Protein AF-A0A377AL73-F1 (afdb_monomer)

InterPro domains:
  IPR001633 EAL domain [PF00563] (3-56)
  IPR001633 EAL domain [PS50883] (1-69)
  IPR035919 EAL domain superfamily [G3DSA:3.20.20.450] (1-68)
  IPR035919 EAL domain superfamily [SSF141868] (4-63)

Sequence (69 aa):
MLRQSPEGRTLFSQLLHLMNRYCRGVIVEGVETPEEWRDVQNSPAFAAQGWFLSRPAPIETLNTAVLAL

Radius of gyration: 13.57 Å; Cα contacts (8 Å, |Δi|>4): 68; chains: 1; bounding box: 32×20×38 Å

Structure (mmCIF, N/CA/C/O backbone):
data_AF-A0A377AL73-F1
#
_entry.id   AF-A0A377AL73-F1
#
loop_
_atom_site.group_PDB
_atom_site.id
_atom_site.type_symbol
_atom_site.label_atom_id
_atom_site.label_alt_id
_atom_site.label_comp_id
_atom_site.label_asym_id
_atom_site.label_entity_id
_atom_site.label_seq_id
_atom_site.pdbx_PDB_ins_code
_atom_site.Cartn_x
_atom_site.Cartn_y
_atom_site.Cartn_z
_atom_site.occupancy
_atom_site.B_iso_or_equiv
_atom_site.auth_seq_id
_atom_site.auth_comp_id
_atom_site.auth_asym_id
_atom_site.auth_atom_id
_atom_site.pdbx_PDB_model_num
ATOM 1 N N . MET A 1 1 ? -1.105 11.023 9.303 1.00 62.50 1 MET A N 1
ATOM 2 C CA . MET A 1 1 ? -1.621 10.041 8.315 1.00 62.50 1 MET A CA 1
ATOM 3 C C . MET A 1 1 ? -2.475 9.005 9.041 1.00 62.50 1 MET A C 1
ATOM 5 O O . MET A 1 1 ? -2.202 8.762 10.212 1.00 62.50 1 MET A O 1
ATOM 9 N N . LEU A 1 2 ? -3.489 8.413 8.390 1.00 75.94 2 LEU A N 1
ATOM 10 C CA . LEU A 1 2 ? -4.506 7.547 9.023 1.00 75.94 2 LEU A CA 1
ATOM 11 C C . LEU A 1 2 ? -3.930 6.434 9.909 1.00 75.94 2 LEU A C 1
ATOM 13 O O . LEU A 1 2 ? -4.611 5.986 10.803 1.00 75.94 2 LEU A O 1
ATOM 17 N N . ARG A 1 3 ? -2.686 5.989 9.730 1.00 79.44 3 ARG A N 1
ATOM 18 C CA . ARG A 1 3 ? -2.140 4.836 10.465 1.00 79.44 3 ARG A CA 1
ATOM 19 C C . ARG A 1 3 ? -1.215 5.175 11.642 1.00 79.44 3 ARG A C 1
ATOM 21 O O . ARG A 1 3 ? -0.654 4.276 12.270 1.00 79.44 3 ARG A O 1
ATOM 28 N N . GLN A 1 4 ? -1.091 6.462 11.974 1.00 83.75 4 GLN A N 1
ATOM 29 C CA . GLN A 1 4 ? -0.205 6.961 13.036 1.00 83.75 4 GLN A CA 1
ATOM 30 C C . GLN A 1 4 ? -0.773 6.820 14.457 1.00 83.75 4 GLN A C 1
ATOM 32 O O . GLN A 1 4 ? -0.015 6.940 15.414 1.00 83.75 4 GLN A O 1
ATOM 37 N N . SER A 1 5 ? -2.071 6.545 14.611 1.00 89.19 5 SER A N 1
ATOM 38 C CA . SER A 1 5 ? -2.704 6.310 15.915 1.00 89.19 5 SER A CA 1
ATOM 39 C C . SER A 1 5 ? -3.521 5.010 15.923 1.00 89.19 5 SER A C 1
ATOM 41 O O . SER A 1 5 ? -3.897 4.518 14.851 1.00 89.19 5 SER A O 1
ATOM 43 N N . PRO A 1 6 ? -3.824 4.443 17.106 1.00 88.00 6 PRO A N 1
ATOM 44 C CA . PRO A 1 6 ? -4.702 3.277 17.226 1.00 88.00 6 PRO A CA 1
ATOM 45 C C . PRO A 1 6 ? -6.092 3.490 16.602 1.00 88.00 6 PRO A C 1
ATOM 47 O O . PRO A 1 6 ? -6.604 2.620 15.892 1.00 88.00 6 PRO A O 1
ATOM 50 N N . GLU A 1 7 ? -6.688 4.665 16.813 1.00 92.62 7 GLU A N 1
ATOM 51 C CA . GLU A 1 7 ? -7.997 5.039 16.263 1.00 92.62 7 GLU A CA 1
ATOM 52 C C . GLU A 1 7 ? -7.938 5.088 14.741 1.00 92.62 7 GLU A C 1
ATOM 54 O O . GLU A 1 7 ? -8.808 4.561 14.049 1.00 92.62 7 GLU A O 1
ATOM 59 N N . GLY A 1 8 ? -6.868 5.671 14.211 1.00 91.62 8 GLY A N 1
ATOM 60 C CA . GLY A 1 8 ? -6.668 5.775 12.783 1.00 91.62 8 GLY A CA 1
ATOM 61 C C . GLY A 1 8 ? -6.467 4.411 12.103 1.00 91.62 8 GLY A C 1
ATOM 62 O O . GLY A 1 8 ? -7.038 4.170 11.039 1.00 91.62 8 GLY A O 1
ATOM 63 N N . ARG A 1 9 ? -5.731 3.476 12.724 1.00 87.00 9 ARG A N 1
ATOM 64 C CA . ARG A 1 9 ? -5.596 2.094 12.213 1.00 87.00 9 ARG A CA 1
ATOM 65 C C . ARG A 1 9 ? -6.932 1.351 12.203 1.00 87.00 9 ARG A C 1
ATOM 67 O O . ARG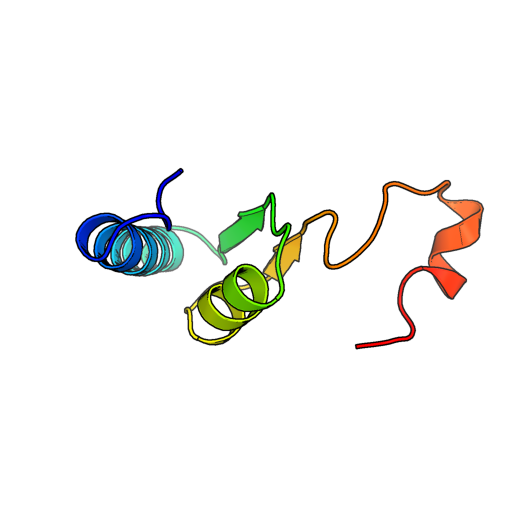 A 1 9 ? -7.219 0.608 11.265 1.00 87.00 9 ARG A O 1
ATOM 74 N N . THR A 1 10 ? -7.770 1.591 13.209 1.00 90.38 10 THR A N 1
ATOM 75 C CA . THR A 1 10 ? -9.135 1.050 13.253 1.00 90.38 10 THR A CA 1
ATOM 76 C C . THR A 1 10 ? -9.975 1.607 12.105 1.00 90.38 10 THR A C 1
ATOM 78 O O . THR A 1 10 ? -10.572 0.840 11.347 1.00 90.38 10 THR A O 1
ATOM 81 N N . LEU A 1 11 ? -9.958 2.931 11.921 1.00 92.75 11 LEU A N 1
ATOM 82 C CA . LEU A 1 11 ? -10.669 3.605 10.836 1.00 92.75 11 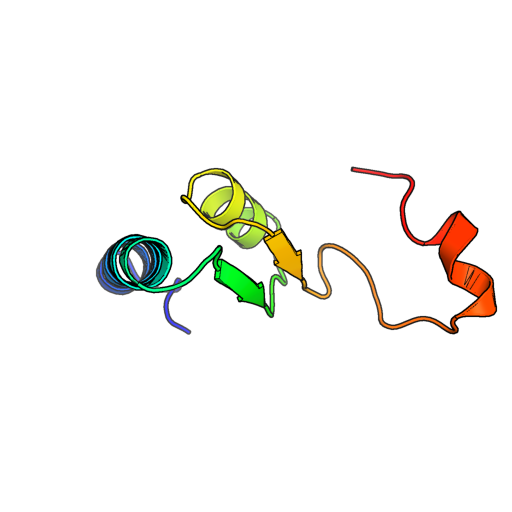LEU A CA 1
ATOM 83 C C . LEU A 1 11 ? -10.190 3.128 9.458 1.00 92.75 11 LEU A C 1
ATOM 85 O O . LEU A 1 11 ? -11.009 2.867 8.584 1.00 92.75 11 LEU A O 1
ATOM 89 N N . PHE A 1 12 ? -8.882 2.938 9.274 1.00 91.94 12 PHE A N 1
ATOM 90 C CA . PHE A 1 12 ? -8.306 2.377 8.051 1.00 91.94 12 PHE A CA 1
ATOM 91 C C . PHE A 1 12 ? -8.926 1.015 7.696 1.00 91.94 12 PHE A C 1
ATOM 93 O O . PHE A 1 12 ? -9.420 0.833 6.584 1.00 91.94 12 PHE A O 1
ATOM 100 N N . SER A 1 13 ? -8.987 0.084 8.653 1.00 89.44 13 SER A N 1
ATOM 101 C CA . SER A 1 13 ? -9.588 -1.240 8.429 1.00 89.44 13 SER A CA 1
ATOM 102 C C . SER A 1 13 ? -11.089 -1.168 8.110 1.00 89.44 13 SER A C 1
ATOM 104 O O . SER A 1 13 ? -11.583 -1.886 7.234 1.00 89.44 13 SER A O 1
ATOM 106 N N . GLN A 1 14 ? -11.821 -0.270 8.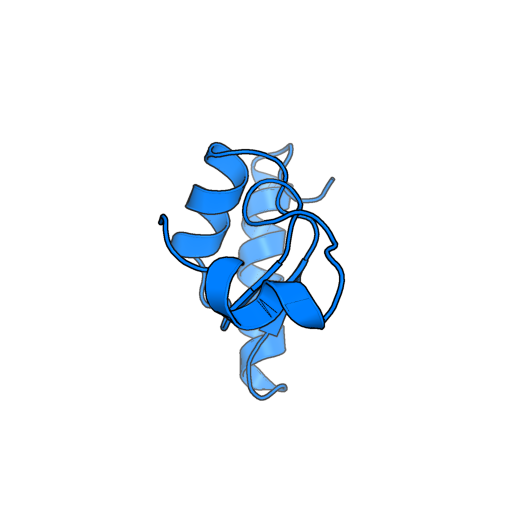777 1.00 93.00 14 GLN A N 1
ATOM 107 C CA . GLN A 1 14 ? -13.253 -0.056 8.539 1.00 93.00 14 GLN A CA 1
ATOM 108 C C . GLN A 1 14 ? -13.532 0.528 7.151 1.00 93.00 14 GLN A C 1
ATOM 110 O O . GLN A 1 14 ? -14.450 0.069 6.469 1.00 93.00 14 GLN A O 1
ATOM 115 N N . LEU A 1 15 ? -12.727 1.499 6.709 1.00 93.94 15 LEU A N 1
ATOM 116 C CA . LEU A 1 15 ? -12.829 2.081 5.370 1.00 93.94 15 LEU A CA 1
ATOM 117 C C . LEU A 1 15 ? -12.608 1.017 4.296 1.00 93.94 15 LEU A C 1
ATOM 119 O O . LEU A 1 15 ? -13.413 0.917 3.373 1.00 93.94 15 LEU A O 1
ATOM 123 N N . LEU A 1 16 ? -11.589 0.165 4.449 1.00 93.31 16 LEU A N 1
ATOM 124 C CA . LEU A 1 16 ? -11.342 -0.928 3.508 1.00 93.31 16 LEU A CA 1
ATOM 125 C C . LEU A 1 16 ? -12.497 -1.935 3.462 1.00 93.31 16 LEU A C 1
ATOM 127 O O . LEU A 1 16 ? -12.876 -2.368 2.377 1.00 93.31 16 LEU A O 1
ATOM 131 N N . HIS A 1 17 ? -13.099 -2.283 4.602 1.00 92.44 17 HIS A N 1
ATOM 132 C CA . HIS A 1 17 ? -14.289 -3.143 4.627 1.00 92.44 17 HIS A CA 1
ATOM 133 C C . HIS A 1 17 ? -15.480 -2.511 3.903 1.00 92.44 17 HIS A C 1
ATOM 135 O O . HIS A 1 17 ? -16.135 -3.167 3.092 1.00 92.44 17 HIS A O 1
ATOM 141 N N . LEU A 1 18 ? -15.759 -1.236 4.185 1.00 94.62 18 LEU A N 1
ATOM 142 C CA . LEU A 1 18 ? -16.856 -0.507 3.557 1.00 94.62 18 LEU A CA 1
ATOM 143 C C . LEU A 1 18 ? -16.652 -0.412 2.045 1.00 94.62 18 LEU A C 1
ATOM 145 O O . LEU A 1 18 ? -17.558 -0.718 1.275 1.00 94.62 18 LEU A O 1
ATOM 149 N N . MET A 1 19 ? -15.454 -0.021 1.619 1.00 95.38 19 MET A N 1
ATOM 150 C CA . MET A 1 19 ? -15.128 0.133 0.210 1.00 95.38 19 MET A CA 1
ATOM 151 C C . MET A 1 19 ? -15.161 -1.210 -0.516 1.00 95.38 19 MET A C 1
ATOM 153 O O . MET A 1 19 ? -15.793 -1.289 -1.557 1.00 95.38 19 MET A O 1
ATOM 157 N N . ASN A 1 20 ? -14.606 -2.292 0.037 1.00 92.31 20 ASN A N 1
ATOM 158 C CA . ASN A 1 20 ? -14.693 -3.621 -0.587 1.00 92.31 20 ASN A CA 1
ATOM 159 C C . ASN A 1 20 ? -16.130 -4.151 -0.718 1.00 92.31 20 ASN A C 1
ATOM 161 O O . ASN A 1 20 ? -16.399 -4.993 -1.571 1.00 92.31 20 ASN A O 1
ATOM 165 N N . ARG A 1 21 ? -17.074 -3.673 0.104 1.00 93.75 21 ARG A N 1
ATOM 166 C CA . ARG A 1 21 ? -18.493 -4.028 -0.043 1.00 93.75 21 ARG A CA 1
ATOM 167 C C . ARG A 1 21 ? -19.121 -3.407 -1.292 1.00 93.75 21 ARG A C 1
ATOM 169 O O . ARG A 1 21 ? -20.009 -4.016 -1.882 1.00 93.75 21 ARG A O 1
ATOM 176 N N . TYR A 1 22 ? -18.700 -2.200 -1.662 1.00 94.81 22 TYR A N 1
ATOM 177 C CA . TYR A 1 22 ? -19.315 -1.422 -2.743 1.00 94.81 22 TYR A CA 1
ATOM 178 C C . TYR A 1 22 ? -18.436 -1.297 -3.995 1.00 94.81 22 TYR A C 1
ATOM 180 O O . TYR A 1 22 ? -18.939 -0.971 -5.068 1.00 94.81 22 TYR A O 1
ATOM 188 N N . CYS A 1 23 ? -17.149 -1.609 -3.884 1.00 92.56 23 CYS A N 1
ATOM 189 C CA . CYS A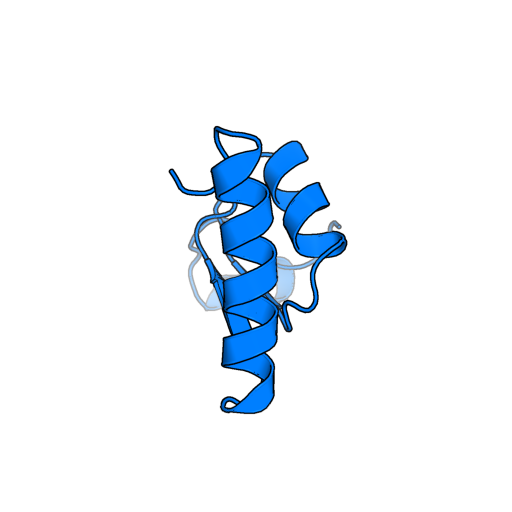 1 23 ? -16.148 -1.537 -4.938 1.00 92.56 23 CYS A CA 1
ATOM 190 C C . CYS A 1 23 ? -15.541 -2.923 -5.177 1.00 92.56 23 CYS A C 1
ATOM 192 O O . CYS A 1 23 ? -15.366 -3.718 -4.254 1.00 92.56 23 CYS A O 1
ATOM 194 N N . ARG A 1 24 ? -15.168 -3.211 -6.427 1.00 87.75 24 ARG A N 1
ATOM 195 C CA . ARG A 1 24 ? -14.454 -4.445 -6.779 1.00 87.75 24 ARG A CA 1
ATOM 196 C C . ARG A 1 24 ? -12.968 -4.300 -6.461 1.00 87.75 24 ARG A C 1
ATOM 198 O O . ARG A 1 24 ? -12.174 -4.001 -7.346 1.00 87.75 24 ARG A O 1
ATOM 205 N N . GLY A 1 25 ? -12.631 -4.532 -5.197 1.00 89.12 25 GLY A N 1
ATOM 206 C CA . GLY A 1 25 ? -11.268 -4.436 -4.692 1.00 89.12 25 GLY A CA 1
ATOM 207 C C . GLY A 1 25 ? -10.852 -2.998 -4.391 1.00 89.12 25 GLY A C 1
ATOM 208 O O . GLY A 1 25 ? -11.299 -2.042 -5.024 1.00 89.12 25 GLY A O 1
ATOM 209 N N . VAL A 1 26 ? -9.990 -2.856 -3.390 1.00 94.75 26 VAL A N 1
ATOM 210 C CA . VAL A 1 26 ? -9.441 -1.571 -2.952 1.00 94.75 26 VAL A CA 1
ATOM 211 C C . VAL A 1 26 ? -7.926 -1.643 -2.985 1.00 94.75 26 VAL A C 1
ATOM 213 O O . VAL A 1 26 ? -7.344 -2.594 -2.464 1.00 94.75 26 VAL A O 1
ATOM 216 N N . ILE A 1 27 ? -7.298 -0.640 -3.591 1.00 95.06 27 ILE A N 1
ATOM 217 C CA . ILE A 1 27 ? -5.843 -0.510 -3.639 1.00 95.06 27 ILE A CA 1
ATOM 218 C C . ILE A 1 27 ? -5.418 0.465 -2.546 1.00 95.06 27 ILE A C 1
ATOM 220 O O . ILE A 1 27 ? -5.968 1.561 -2.446 1.00 95.06 27 ILE A O 1
ATOM 224 N N . VAL A 1 28 ? -4.455 0.061 -1.719 1.00 94.69 28 VAL A N 1
ATOM 225 C CA . VAL A 1 28 ? -3.829 0.960 -0.743 1.00 94.69 28 VAL A CA 1
ATOM 226 C C . VAL A 1 28 ? -2.579 1.567 -1.367 1.00 94.69 28 VAL A C 1
ATOM 228 O O . VAL A 1 28 ? -1.626 0.854 -1.669 1.00 94.69 28 VAL A O 1
ATOM 231 N N . GLU A 1 29 ? -2.584 2.880 -1.557 1.00 94.56 29 GLU A N 1
ATOM 232 C CA . GLU A 1 29 ? -1.453 3.628 -2.110 1.00 94.56 29 GLU A CA 1
ATOM 233 C C . GLU A 1 29 ? -0.623 4.308 -1.013 1.00 94.56 29 GLU A C 1
ATOM 235 O O . GLU A 1 29 ? -1.107 4.546 0.098 1.00 94.56 29 GLU A O 1
ATOM 240 N N . GLY A 1 30 ? 0.628 4.644 -1.340 1.00 93.12 30 GLY A N 1
ATOM 241 C CA . GLY A 1 30 ? 1.531 5.369 -0.445 1.00 93.12 30 GLY A CA 1
ATOM 242 C C . GLY A 1 30 ? 2.117 4.532 0.696 1.00 93.12 3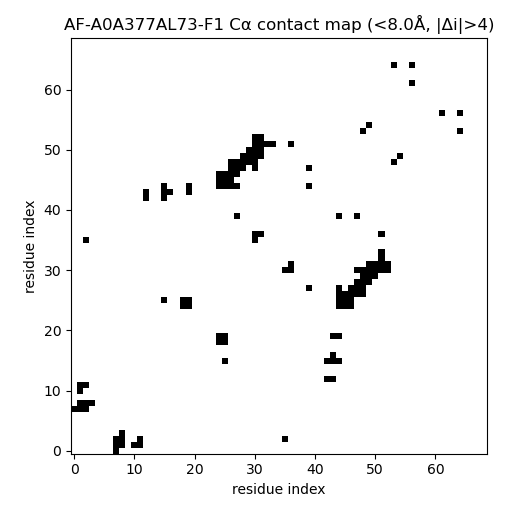0 GLY A C 1
ATOM 243 O O . GLY A 1 30 ? 2.288 5.049 1.791 1.00 93.12 30 GLY A O 1
ATOM 244 N N . VAL A 1 31 ? 2.413 3.246 0.472 1.00 93.56 31 VAL A N 1
ATOM 245 C CA . VAL A 1 31 ? 3.157 2.420 1.445 1.00 93.56 31 VAL A CA 1
ATOM 246 C C . VAL A 1 31 ? 4.642 2.810 1.452 1.00 93.56 31 VAL A C 1
ATOM 248 O O . VAL A 1 31 ? 5.344 2.631 0.452 1.00 93.56 31 VAL A O 1
ATOM 251 N N . GLU A 1 32 ? 5.140 3.317 2.576 1.00 94.06 32 GLU A N 1
ATOM 252 C CA . GLU A 1 32 ? 6.500 3.850 2.727 1.00 94.06 32 GLU A CA 1
ATOM 253 C C . GLU A 1 32 ? 7.367 3.065 3.722 1.00 94.06 32 GLU A C 1
ATOM 255 O O . GLU A 1 32 ? 8.593 3.092 3.591 1.00 94.06 32 GLU A O 1
ATOM 260 N N . THR A 1 33 ? 6.774 2.316 4.661 1.00 92.69 33 THR A N 1
ATOM 261 C CA . THR A 1 33 ? 7.533 1.555 5.678 1.00 92.69 33 THR A CA 1
ATOM 262 C C . THR A 1 33 ? 7.169 0.059 5.766 1.00 92.69 33 THR A C 1
ATOM 264 O O . THR A 1 33 ? 6.096 -0.355 5.318 1.00 92.69 33 THR A O 1
ATOM 267 N N . PRO A 1 34 ? 8.022 -0.786 6.386 1.00 93.31 34 PRO A N 1
ATOM 268 C CA . PRO A 1 34 ? 7.701 -2.192 6.650 1.00 93.31 34 PRO A CA 1
ATOM 269 C C . PRO A 1 34 ? 6.481 -2.392 7.557 1.00 93.31 34 PRO A C 1
ATOM 271 O O . PRO A 1 34 ? 5.685 -3.305 7.339 1.00 93.31 34 PRO A O 1
ATOM 274 N N . GLU A 1 35 ? 6.316 -1.550 8.579 1.00 91.62 35 GLU A N 1
ATOM 275 C CA . GLU A 1 35 ? 5.141 -1.565 9.459 1.00 91.62 35 GLU A CA 1
ATOM 276 C C . GLU A 1 35 ? 3.890 -1.225 8.654 1.00 91.62 35 GLU A C 1
ATOM 278 O O . GLU A 1 35 ? 2.826 -1.813 8.848 1.00 91.62 35 GLU A O 1
ATOM 283 N N . GLU A 1 36 ? 4.036 -0.303 7.702 1.00 91.94 36 GLU A N 1
ATOM 284 C CA . GLU A 1 36 ? 2.986 0.032 6.765 1.00 91.94 36 GLU A CA 1
ATOM 285 C C . GLU A 1 36 ? 2.591 -1.086 5.836 1.00 91.94 36 GLU A C 1
ATOM 287 O O . GLU A 1 36 ? 1.399 -1.360 5.674 1.00 91.94 36 GLU A O 1
ATOM 292 N N . TRP A 1 37 ? 3.578 -1.786 5.311 1.00 92.94 37 TRP A N 1
ATOM 293 C CA . TRP A 1 37 ? 3.326 -2.968 4.523 1.00 92.94 37 TRP A CA 1
ATOM 294 C C . TRP A 1 37 ? 2.625 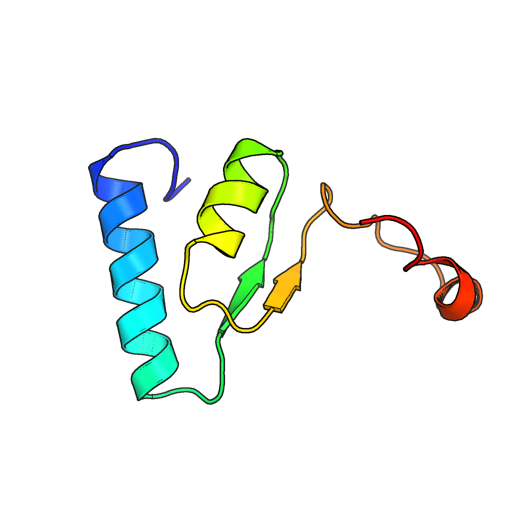-4.059 5.337 1.00 92.94 37 TRP A C 1
ATOM 296 O O . TRP A 1 37 ? 1.642 -4.636 4.874 1.00 92.94 37 TRP A O 1
ATOM 306 N N . ARG A 1 38 ? 3.053 -4.289 6.584 1.00 92.31 38 ARG A N 1
ATOM 307 C CA . ARG A 1 38 ? 2.450 -5.297 7.463 1.00 92.31 38 ARG A CA 1
ATOM 308 C C . ARG A 1 38 ? 0.971 -5.024 7.737 1.00 92.31 38 ARG A C 1
ATOM 310 O O . ARG A 1 38 ? 0.167 -5.952 7.690 1.00 92.31 38 ARG A O 1
ATOM 317 N N . ASP A 1 39 ? 0.604 -3.772 8.001 1.00 91.00 39 ASP A N 1
ATOM 318 C CA . ASP A 1 39 ? -0.797 -3.387 8.207 1.00 91.00 39 ASP A CA 1
ATOM 319 C C . ASP A 1 39 ? -1.646 -3.642 6.951 1.00 91.00 39 ASP A C 1
ATOM 321 O O . ASP A 1 39 ? -2.775 -4.120 7.061 1.00 91.00 39 ASP A O 1
ATOM 325 N N . VAL A 1 40 ? -1.105 -3.369 5.758 1.00 92.44 40 VAL A N 1
ATOM 326 C CA . VAL A 1 40 ? -1.793 -3.632 4.484 1.00 92.44 40 VAL A CA 1
ATOM 327 C C . VAL A 1 40 ? -1.956 -5.131 4.239 1.00 92.44 40 VAL A C 1
ATOM 329 O O . VAL A 1 40 ? -3.056 -5.560 3.893 1.00 92.44 40 VAL A O 1
ATOM 332 N N . GLN A 1 41 ? -0.916 -5.934 4.492 1.00 92.81 41 GLN A N 1
ATOM 333 C CA . GLN A 1 41 ? -0.978 -7.400 4.401 1.00 92.81 41 GLN A CA 1
ATOM 334 C C . GLN A 1 41 ? -2.043 -8.011 5.324 1.00 92.81 41 GLN A C 1
ATOM 336 O O . GLN A 1 41 ? -2.633 -9.033 4.987 1.00 92.81 41 GLN A O 1
ATOM 341 N N . ASN A 1 42 ? -2.303 -7.386 6.476 1.00 91.62 42 ASN A N 1
ATOM 342 C CA . ASN A 1 42 ? -3.305 -7.828 7.450 1.00 91.62 42 ASN A CA 1
ATOM 343 C C . ASN A 1 42 ? -4.716 -7.263 7.190 1.00 91.62 42 ASN A C 1
ATOM 3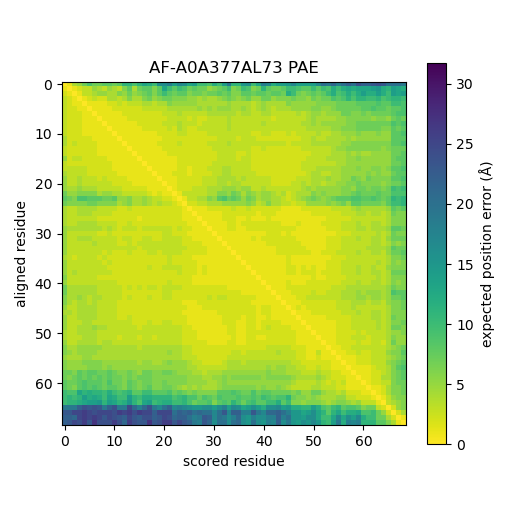45 O O . ASN A 1 42 ? -5.617 -7.434 8.013 1.00 91.62 42 ASN A O 1
ATOM 349 N N . SER A 1 43 ? -4.917 -6.556 6.080 1.00 91.12 43 SER A N 1
ATOM 350 C CA . SER A 1 43 ? -6.175 -5.896 5.727 1.00 91.12 43 SER A CA 1
ATOM 351 C C . SER A 1 43 ? -6.853 -6.588 4.536 1.00 91.12 43 SER A C 1
ATOM 353 O O . SER A 1 43 ? -6.204 -7.351 3.825 1.00 91.12 43 SER A O 1
ATOM 355 N N . PRO A 1 44 ? -8.137 -6.305 4.242 1.00 92.25 44 PRO A N 1
ATOM 356 C CA . PRO A 1 44 ? -8.794 -6.839 3.049 1.00 92.25 44 PRO A CA 1
ATOM 357 C C . PRO A 1 44 ? -8.428 -6.063 1.766 1.00 92.25 44 PRO A C 1
ATOM 359 O O . PRO A 1 44 ? -9.200 -6.061 0.809 1.00 92.25 44 PRO A O 1
ATOM 362 N N . ALA A 1 45 ? -7.306 -5.335 1.739 1.00 94.25 45 ALA A N 1
ATOM 363 C CA . ALA A 1 45 ? -6.848 -4.646 0.538 1.00 94.25 45 ALA A CA 1
ATOM 364 C C . ALA A 1 45 ? -6.595 -5.650 -0.597 1.00 94.25 45 ALA A C 1
ATOM 366 O O . ALA A 1 45 ? -6.032 -6.721 -0.392 1.00 94.25 45 ALA A O 1
ATOM 367 N N . PHE A 1 46 ? -7.013 -5.289 -1.806 1.00 95.12 46 PHE A N 1
ATOM 368 C CA . PHE A 1 46 ? -6.834 -6.121 -2.993 1.00 95.12 46 PHE A CA 1
ATOM 369 C C . PHE A 1 46 ? -5.405 -6.039 -3.534 1.00 95.12 46 PHE A C 1
ATOM 371 O O . PHE A 1 46 ? -4.832 -7.043 -3.947 1.00 95.12 46 PHE A O 1
ATOM 378 N N . ALA A 1 47 ? -4.832 -4.836 -3.536 1.00 94.25 47 ALA A N 1
ATOM 379 C CA . ALA A 1 47 ? -3.459 -4.589 -3.951 1.00 94.25 47 ALA A CA 1
ATOM 380 C C . ALA A 1 47 ? -2.873 -3.409 -3.171 1.00 94.25 47 ALA A C 1
ATOM 382 O O . ALA A 1 47 ? -3.588 -2.689 -2.467 1.00 94.25 47 ALA A O 1
ATOM 383 N N . ALA A 1 48 ? -1.569 -3.201 -3.320 1.00 94.62 48 ALA A N 1
ATOM 384 C CA . ALA A 1 48 ? -0.867 -2.097 -2.693 1.00 94.62 48 ALA A CA 1
ATOM 385 C C . ALA A 1 48 ? 0.149 -1.470 -3.644 1.00 94.62 48 ALA A C 1
ATOM 387 O O . ALA A 1 48 ? 0.732 -2.155 -4.484 1.00 94.62 48 ALA A O 1
ATOM 388 N N . GLN A 1 49 ? 0.375 -0.173 -3.475 1.00 94.75 49 GLN A N 1
ATOM 389 C CA . GLN A 1 49 ? 1.391 0.589 -4.185 1.00 94.75 49 GLN A CA 1
ATOM 390 C C . GLN A 1 49 ? 2.079 1.539 -3.205 1.00 94.75 49 GLN A C 1
ATOM 392 O O . GLN A 1 49 ? 1.479 2.041 -2.256 1.00 94.75 49 GLN A O 1
ATOM 397 N N . GLY A 1 50 ? 3.376 1.753 -3.394 1.00 93.69 50 GLY A N 1
ATOM 398 C CA . GLY A 1 50 ? 4.150 2.610 -2.512 1.00 93.69 50 GLY A CA 1
ATOM 399 C C . GLY A 1 50 ? 5.644 2.479 -2.745 1.00 93.69 50 GLY A C 1
ATOM 400 O O . GLY A 1 50 ? 6.113 1.483 -3.294 1.00 93.69 50 GLY A O 1
ATOM 401 N N . TRP A 1 51 ? 6.393 3.489 -2.315 1.00 93.06 51 TRP A N 1
ATOM 402 C CA . TRP A 1 51 ? 7.845 3.554 -2.483 1.00 93.06 51 TRP A CA 1
ATOM 403 C C . TRP A 1 51 ? 8.612 2.474 -1.730 1.00 93.06 51 TRP A C 1
ATOM 405 O O . TRP A 1 51 ? 9.727 2.149 -2.135 1.00 93.06 51 TRP A O 1
ATOM 415 N N . PHE A 1 52 ? 8.023 1.920 -0.669 1.00 92.00 52 PHE A N 1
ATOM 416 C CA . PHE A 1 52 ? 8.557 0.738 -0.002 1.00 92.00 52 PHE A CA 1
ATOM 417 C C . PHE A 1 52 ? 8.550 -0.492 -0.920 1.00 92.00 52 PHE A C 1
ATOM 419 O O . PHE A 1 52 ? 9.456 -1.314 -0.851 1.00 92.00 52 PHE A O 1
ATOM 426 N N . LEU A 1 53 ? 7.536 -0.605 -1.784 1.00 91.19 53 LEU A N 1
ATOM 427 C CA . LEU A 1 53 ? 7.328 -1.757 -2.660 1.00 91.19 53 LEU A CA 1
ATOM 428 C C . LEU A 1 53 ? 8.079 -1.608 -3.986 1.00 91.19 53 LEU A C 1
ATOM 430 O O . LEU A 1 53 ? 8.670 -2.567 -4.471 1.00 91.19 53 LEU A O 1
ATOM 434 N N . SER A 1 54 ? 8.043 -0.420 -4.595 1.00 90.75 54 SER A N 1
ATOM 435 C CA . SER A 1 54 ? 8.776 -0.124 -5.828 1.00 90.75 54 SER A CA 1
ATOM 436 C C . SER A 1 54 ? 8.850 1.382 -6.094 1.00 90.75 54 SER A C 1
ATOM 438 O O . SER A 1 54 ? 7.992 2.159 -5.663 1.00 90.75 54 SER A O 1
ATOM 440 N N . ARG A 1 55 ? 9.876 1.818 -6.832 1.00 90.31 55 ARG A N 1
ATOM 441 C CA . ARG A 1 55 ? 9.995 3.202 -7.317 1.00 90.31 55 ARG A CA 1
ATOM 442 C C . ARG A 1 55 ? 9.342 3.332 -8.695 1.00 90.31 55 ARG A C 1
ATOM 444 O O . ARG A 1 55 ? 9.376 2.373 -9.463 1.00 90.31 55 ARG A O 1
ATOM 451 N N . PRO A 1 56 ? 8.801 4.513 -9.052 1.00 90.62 56 PRO A N 1
ATOM 452 C CA . PRO A 1 56 ? 8.435 4.789 -10.436 1.00 90.62 56 PRO A CA 1
ATOM 453 C C . PRO A 1 56 ? 9.628 4.517 -11.357 1.00 90.62 56 PRO A C 1
ATOM 455 O O . PRO A 1 56 ? 10.730 5.003 -11.099 1.00 90.62 56 PRO A O 1
ATOM 458 N N . ALA A 1 57 ? 9.407 3.732 -12.407 1.00 89.06 57 ALA A N 1
ATOM 459 C CA . ALA A 1 57 ? 10.450 3.302 -13.327 1.00 89.06 57 ALA A CA 1
ATOM 460 C C . ALA A 1 57 ? 9.941 3.345 -14.781 1.00 89.06 57 ALA A C 1
ATOM 462 O O . ALA A 1 57 ? 8.728 3.264 -15.000 1.00 89.06 57 ALA A O 1
ATOM 463 N N . PRO A 1 58 ? 10.836 3.485 -15.778 1.00 92.19 58 PRO A N 1
ATOM 464 C CA . PRO A 1 58 ? 10.465 3.442 -17.192 1.00 92.19 58 PRO A CA 1
ATOM 465 C C . PRO A 1 58 ? 9.811 2.109 -17.575 1.00 92.19 58 PRO A C 1
ATOM 467 O O . PRO A 1 58 ? 10.164 1.060 -17.026 1.00 92.19 58 PRO A O 1
ATOM 470 N N . ILE A 1 59 ? 8.888 2.126 -18.540 1.00 91.12 59 ILE A N 1
ATOM 471 C CA . ILE A 1 59 ? 8.117 0.936 -18.941 1.00 91.12 59 ILE A CA 1
ATOM 472 C 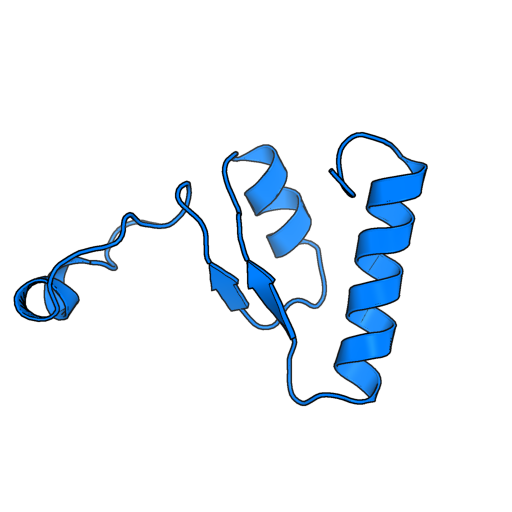C . ILE A 1 59 ? 9.006 -0.201 -19.463 1.00 91.12 59 ILE A C 1
ATOM 474 O O . ILE A 1 59 ? 8.693 -1.375 -19.282 1.00 91.12 59 ILE A O 1
ATOM 478 N N . GLU A 1 60 ? 10.160 0.135 -20.035 1.00 93.25 60 GLU A N 1
ATOM 479 C CA . GLU A 1 60 ? 11.167 -0.800 -20.540 1.00 93.25 60 GLU A CA 1
ATOM 480 C C . GLU A 1 60 ? 11.733 -1.693 -19.426 1.00 93.25 60 GLU A C 1
ATOM 482 O O . GLU A 1 60 ? 12.206 -2.797 -19.687 1.00 93.25 60 GLU A O 1
ATOM 487 N N . THR A 1 61 ? 11.655 -1.235 -18.172 1.00 88.12 61 THR A N 1
ATOM 488 C CA . THR A 1 61 ? 12.151 -1.957 -16.992 1.00 88.12 61 THR A CA 1
ATOM 489 C C . THR A 1 61 ? 11.097 -2.848 -16.332 1.00 88.12 61 THR A C 1
ATOM 491 O O . THR A 1 61 ? 11.409 -3.528 -15.354 1.00 88.12 61 THR A O 1
ATOM 494 N N . LEU A 1 62 ? 9.864 -2.899 -16.859 1.00 86.19 62 LEU A N 1
ATOM 495 C CA . LEU A 1 62 ? 8.742 -3.614 -16.239 1.00 86.19 62 LEU A CA 1
ATOM 496 C C . LEU A 1 62 ? 9.054 -5.093 -15.964 1.00 86.19 62 LEU A C 1
ATOM 498 O O . LEU A 1 62 ? 8.750 -5.590 -14.883 1.00 86.19 62 LEU A O 1
ATOM 502 N N . ASN A 1 63 ? 9.728 -5.772 -16.897 1.00 85.81 63 ASN A N 1
ATOM 503 C CA . ASN A 1 63 ? 10.099 -7.188 -16.759 1.00 85.81 63 ASN A CA 1
ATOM 504 C C . ASN A 1 63 ? 11.058 -7.458 -15.589 1.00 85.81 63 ASN A C 1
ATOM 506 O O . ASN A 1 63 ? 11.162 -8.588 -15.123 1.00 85.81 63 ASN A O 1
ATOM 510 N N . THR A 1 64 ? 11.766 -6.431 -15.124 1.00 80.62 64 THR A N 1
ATOM 511 C CA . THR A 1 64 ? 12.720 -6.506 -14.011 1.00 80.62 64 THR A CA 1
ATOM 512 C C . THR A 1 64 ? 12.232 -5.776 -12.760 1.00 80.62 64 THR A C 1
ATOM 514 O O . THR A 1 64 ? 12.886 -5.844 -11.725 1.00 80.62 64 THR A O 1
ATOM 517 N N . ALA A 1 65 ? 11.097 -5.075 -12.837 1.00 74.62 65 ALA A N 1
ATOM 518 C CA . ALA A 1 65 ? 10.596 -4.216 -11.767 1.00 74.62 65 ALA A CA 1
ATOM 519 C C . ALA A 1 65 ? 9.994 -4.994 -10.584 1.00 74.62 65 ALA A C 1
ATOM 521 O O . ALA A 1 65 ? 9.861 -4.437 -9.496 1.00 74.62 65 ALA A O 1
ATOM 522 N N . VAL A 1 66 ? 9.630 -6.267 -10.779 1.00 65.31 66 VAL A N 1
ATOM 523 C CA . VAL A 1 66 ? 8.953 -7.097 -9.770 1.00 65.31 66 VAL A CA 1
ATOM 524 C C . VAL A 1 66 ? 9.671 -8.436 -9.628 1.00 65.31 66 VAL A C 1
ATOM 526 O O . VAL A 1 66 ? 9.287 -9.397 -10.284 1.00 65.31 66 VAL A O 1
ATOM 529 N N . LEU A 1 67 ? 10.716 -8.523 -8.796 1.00 53.53 67 LEU A N 1
ATOM 530 C CA . LEU A 1 67 ? 11.389 -9.810 -8.530 1.00 53.53 67 LEU A CA 1
ATOM 531 C C . LEU A 1 67 ? 11.949 -10.018 -7.107 1.00 53.53 67 LEU A C 1
ATOM 533 O O . LEU A 1 67 ? 12.642 -11.006 -6.885 1.00 53.53 67 LEU A O 1
ATOM 537 N N . ALA A 1 68 ? 11.635 -9.182 -6.116 1.00 50.22 68 ALA A N 1
ATOM 538 C CA . ALA A 1 68 ? 11.980 -9.510 -4.728 1.00 50.22 68 ALA A CA 1
ATOM 539 C C . ALA A 1 68 ? 10.925 -8.984 -3.747 1.00 50.22 68 ALA A C 1
ATOM 541 O O . ALA A 1 68 ? 10.974 -7.827 -3.335 1.00 50.22 68 ALA A O 1
ATOM 542 N N . LEU A 1 69 ? 9.976 -9.853 -3.392 1.00 48.47 69 LEU A N 1
ATOM 543 C CA . LEU A 1 69 ? 9.201 -9.778 -2.153 1.00 48.47 69 LEU A CA 1
ATOM 544 C C . LEU A 1 69 ? 9.518 -11.020 -1.323 1.00 48.47 69 LEU A C 1
ATOM 546 O O . LEU A 1 69 ? 9.519 -12.119 -1.923 1.00 48.47 69 LEU A O 1
#

Nearest PDB structures (foldseek):
  5mkg-assembly2_B  TM=8.534E-01  e=1.933E-02  Pseudomonas aeruginosa
  5mkg-assembly1_A  TM=8.498E-01  e=2.736E-02  Pseudomonas aeruginosa
  4y8e-assembly2_B  TM=8.421E-01  e=3.145E-02  Pseudomonas aeruginosa PAO1
  4hu4-assembly2_B  TM=8.132E-01  e=2.933E-02  Escherichia coli K-12
  2ps3-assembly2_B  TM=2.892E-01  e=6.195E+00  Escherichia coli

pLDDT: mean 88.5, std 10.13, range [48.47, 95.38]

Foldseek 3Di:
DLPPDPNSLVVVQVVQVVCVVVDVFAEAEAQDDPVSVVSCVVHRHPYYYHVVQFDDDDPVCVVVGDDDD

Solvent-accessible surface area (backbone atoms only — not comparable to full-atom values): 4312 Å² total; per-residue (Å²): 114,62,71,79,43,75,67,30,43,52,50,51,53,51,51,45,55,55,44,46,74,79,36,93,59,39,72,48,70,74,31,66,45,71,70,49,46,51,54,49,74,74,42,84,53,66,45,74,44,23,68,60,79,46,70,96,69,63,78,90,46,54,91,70,67,76,82,84,132

Organism: Escherichia col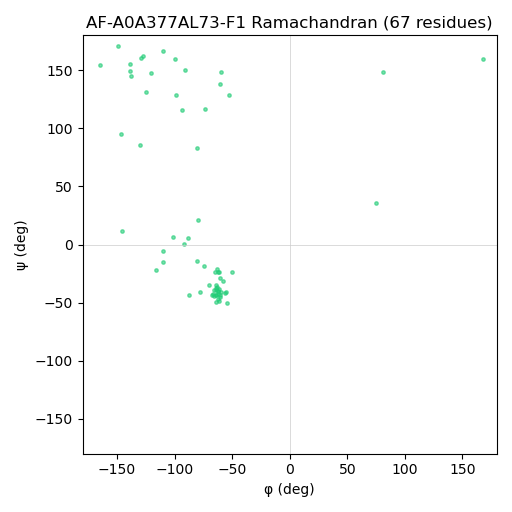i (NCBI:txid562)

Secondary structure (DSSP, 8-state):
-TTSSHHHHHHHHHHHHHHHHHSS--EE----SHHHHHHHHTTT-SEE--TTT-----GGGHHHHS---

Mean predicted aligned error: 4.47 Å